Protein AF-A0A2J8X2L9-F1 (afdb_monomer_lite)

Secondary structure (DSSP, 8-state):
-----------EEE---GGGTHHHHHT-HHHHHHHHHHHHHHTTTTEEEEEEEEEEGGGTTTS-HHHHHHHHHHTHHHHHHH-PPEEEEEE--

InterPro domains:
  IPR001130 3'-5' ssDNA/RNA exonuclease TatD-like [PF01026] (8-92)
  IPR032466 Metal-dependent hydrolase [SSF51556] (6-92)
  IPR050891 TatD-type Metallo-dependent Hydrolase [PTHR10060] (8-93)

Structure (mmCIF, N/CA/C/O backbone):
data_AF-A0A2J8X2L9-F1
#
_entry.id   AF-A0A2J8X2L9-F1
#
loop_
_atom_site.group_PDB
_atom_site.id
_atom_site.type_symbol
_atom_site.label_atom_id
_atom_site.label_alt_id
_atom_site.label_comp_id
_atom_site.label_asym_id
_atom_site.label_entity_id
_atom_site.label_seq_id
_atom_site.pdbx_PDB_ins_code
_atom_site.Cartn_x
_atom_site.Cartn_y
_atom_site.Cartn_z
_atom_site.occupancy
_atom_site.B_iso_or_equiv
_atom_site.auth_seq_id
_atom_site.auth_comp_id
_atom_site.auth_asym_id
_atom_site.auth_atom_id
_atom_site.pdbx_PDB_model_num
ATOM 1 N N . MET A 1 1 ? -34.183 15.801 25.878 1.00 46.41 1 MET A N 1
ATOM 2 C CA . MET A 1 1 ? -33.448 16.132 24.636 1.00 46.41 1 MET A CA 1
ATOM 3 C C . MET A 1 1 ? -32.620 14.925 24.223 1.00 46.41 1 MET A C 1
ATOM 5 O O . MET A 1 1 ? -31.578 14.677 24.817 1.00 46.41 1 MET A O 1
ATOM 9 N N . SER A 1 2 ? -33.102 14.123 23.271 1.00 52.62 2 SER A N 1
ATOM 10 C CA . SER A 1 2 ? -32.310 13.034 22.694 1.00 52.62 2 SER A CA 1
ATOM 11 C C . SER A 1 2 ? -31.220 13.646 21.815 1.00 52.62 2 SER A C 1
ATOM 13 O O . SER A 1 2 ? -31.512 14.219 20.768 1.00 52.62 2 SER A O 1
ATOM 15 N N . ARG A 1 3 ? -29.960 13.571 22.254 1.00 55.00 3 ARG A N 1
ATOM 16 C CA . ARG A 1 3 ? -28.809 13.848 21.387 1.00 55.00 3 ARG A CA 1
ATOM 17 C C . ARG A 1 3 ? -28.902 12.897 20.195 1.00 55.00 3 ARG A C 1
ATOM 19 O O . ARG A 1 3 ? -28.817 11.686 20.386 1.00 55.00 3 ARG A O 1
ATOM 26 N N . PHE A 1 4 ? -29.079 13.432 18.990 1.00 60.25 4 PHE A N 1
ATOM 27 C CA . PHE A 1 4 ? -28.823 12.680 17.767 1.00 60.25 4 PHE A CA 1
ATOM 28 C C . PHE A 1 4 ? -27.371 12.190 17.838 1.00 60.25 4 PHE A C 1
ATOM 30 O O . PHE A 1 4 ? -26.434 12.985 17.777 1.00 60.25 4 PHE A O 1
ATOM 37 N N . LYS A 1 5 ? -27.179 10.887 18.060 1.00 59.47 5 LYS A N 1
ATOM 38 C CA . LYS A 1 5 ? -25.885 10.235 17.864 1.00 59.47 5 LYS A CA 1
ATOM 39 C C . LYS A 1 5 ? -25.666 10.244 16.356 1.00 59.47 5 LYS A C 1
ATOM 41 O O . LYS A 1 5 ? -26.351 9.514 15.646 1.00 59.47 5 LYS A O 1
ATOM 46 N N . PHE A 1 6 ? -24.770 11.096 15.866 1.00 64.25 6 PHE A N 1
ATOM 47 C CA . PHE A 1 6 ? -24.250 10.927 14.514 1.00 64.25 6 PHE A CA 1
ATOM 48 C C . PHE A 1 6 ? -23.613 9.536 14.463 1.00 64.25 6 PHE A C 1
ATOM 50 O O . PHE A 1 6 ? -22.661 9.262 15.194 1.00 64.25 6 PHE A O 1
ATOM 57 N N . ILE A 1 7 ? -24.203 8.635 13.679 1.00 74.62 7 ILE A N 1
ATOM 58 C CA . ILE A 1 7 ? -23.574 7.358 13.363 1.00 74.62 7 ILE A CA 1
ATOM 59 C C . ILE A 1 7 ? -22.445 7.699 12.407 1.00 74.62 7 ILE A C 1
ATOM 61 O O . ILE A 1 7 ? -22.670 8.234 11.323 1.00 74.62 7 ILE A O 1
ATOM 65 N N . ASP A 1 8 ? -21.227 7.447 12.853 1.00 79.75 8 ASP A N 1
ATOM 66 C CA . ASP A 1 8 ? -20.040 7.700 12.065 1.00 79.75 8 ASP A CA 1
ATOM 67 C C . ASP A 1 8 ? -19.885 6.559 11.045 1.00 79.75 8 ASP A C 1
ATOM 69 O O . ASP A 1 8 ? -19.481 5.453 11.393 1.00 79.75 8 ASP A O 1
ATOM 73 N N . MET A 1 9 ? -20.333 6.800 9.808 1.00 92.00 9 MET A N 1
ATOM 74 C CA . MET A 1 9 ? -20.485 5.768 8.765 1.00 92.00 9 MET A CA 1
ATOM 75 C C . MET A 1 9 ? -19.277 5.650 7.829 1.00 92.00 9 MET A C 1
ATOM 77 O O . MET A 1 9 ? -19.270 4.787 6.953 1.00 92.00 9 MET A O 1
ATOM 81 N N . PHE A 1 10 ? -18.281 6.528 7.964 1.00 95.50 10 PHE A N 1
ATOM 82 C CA . PHE A 1 10 ? -17.138 6.564 7.055 1.00 95.50 10 PHE A CA 1
ATOM 83 C C . PHE A 1 10 ? -15.892 5.965 7.688 1.00 95.50 10 PHE A C 1
ATOM 85 O O . PHE A 1 10 ? -15.468 6.368 8.776 1.00 95.50 10 PHE A O 1
ATOM 92 N N . PHE A 1 11 ? -15.287 5.054 6.937 1.00 97.56 11 PHE A N 1
ATOM 93 C CA . PHE A 1 11 ? -14.041 4.372 7.248 1.00 97.56 11 PHE A CA 1
ATOM 94 C C . PHE A 1 11 ? -13.067 4.551 6.085 1.00 97.56 11 PHE A C 1
ATOM 96 O O . PHE A 1 11 ? -13.458 4.959 4.990 1.00 97.56 11 PHE A O 1
ATOM 103 N N . SER A 1 12 ? -11.800 4.253 6.328 1.00 98.38 12 SER A N 1
ATOM 104 C CA . SER A 1 12 ? -10.732 4.363 5.344 1.00 98.38 12 SER A CA 1
ATOM 105 C C . SER A 1 12 ? -9.836 3.129 5.351 1.00 98.38 12 SER A C 1
ATOM 107 O O . SER A 1 12 ? -9.902 2.269 6.235 1.00 98.38 12 SER A O 1
ATOM 109 N N . THR A 1 13 ? -8.981 3.056 4.340 1.00 98.75 13 THR A N 1
ATOM 110 C CA . THR A 1 13 ? -7.898 2.084 4.235 1.00 98.75 13 THR A CA 1
ATOM 111 C C . THR A 1 13 ? -6.559 2.816 4.272 1.00 98.75 13 THR A C 1
ATOM 113 O O . THR A 1 13 ? -6.499 4.024 4.026 1.00 98.75 13 THR A O 1
ATOM 116 N N . VAL A 1 14 ? -5.486 2.102 4.602 1.00 98.88 14 VAL A N 1
ATOM 117 C CA . VAL A 1 14 ? -4.115 2.627 4.526 1.00 98.88 14 VAL A CA 1
ATOM 118 C C . VAL A 1 14 ? -3.255 1.658 3.730 1.00 98.88 14 VAL A C 1
ATOM 120 O O . VAL A 1 14 ? -3.159 0.486 4.075 1.00 98.88 14 VAL A O 1
ATOM 123 N N . GLY A 1 15 ? -2.627 2.142 2.667 1.00 98.62 15 GLY A N 1
ATOM 124 C CA . GLY A 1 15 ? -1.804 1.346 1.766 1.00 98.62 15 GLY A CA 1
ATOM 125 C C . GLY A 1 15 ? -1.307 2.186 0.595 1.00 98.62 15 GLY A C 1
ATOM 126 O O . GLY A 1 15 ? -1.590 3.381 0.502 1.00 98.62 15 GLY A O 1
ATOM 127 N N . CYS A 1 16 ? -0.556 1.553 -0.295 1.00 98.81 16 CYS A N 1
ATOM 128 C CA . CYS A 1 16 ? 0.031 2.148 -1.481 1.00 98.81 16 CYS A CA 1
ATOM 129 C C . CYS A 1 16 ? -0.375 1.332 -2.716 1.00 98.81 16 CYS A C 1
ATOM 131 O O . CYS A 1 16 ? 0.016 0.169 -2.877 1.00 98.81 16 CYS A O 1
ATOM 133 N N . HIS A 1 17 ? -1.163 1.967 -3.584 1.00 98.81 17 HIS A N 1
ATOM 134 C CA . HIS A 1 17 ? -1.693 1.378 -4.813 1.00 98.81 17 HIS A CA 1
ATOM 135 C C . HIS A 1 17 ? -0.554 1.016 -5.789 1.00 98.81 17 HIS A C 1
ATOM 137 O O . HIS A 1 17 ? 0.427 1.764 -5.839 1.00 98.81 17 HIS A O 1
ATOM 143 N N . PRO A 1 18 ? -0.670 -0.042 -6.626 1.00 98.69 18 PRO A N 1
ATOM 144 C CA . PRO A 1 18 ? 0.381 -0.456 -7.568 1.00 98.69 18 PRO A CA 1
ATOM 145 C C . PRO A 1 18 ? 0.973 0.695 -8.387 1.00 98.69 18 PRO A C 1
ATOM 147 O O . PRO A 1 18 ? 2.184 0.835 -8.512 1.00 98.69 18 PRO A O 1
ATOM 150 N N . THR A 1 19 ? 0.132 1.598 -8.888 1.00 98.56 19 THR A N 1
ATOM 151 C CA . THR A 1 19 ? 0.564 2.761 -9.691 1.00 98.56 19 THR A CA 1
ATOM 152 C C . THR A 1 19 ? 1.326 3.839 -8.911 1.00 98.56 19 THR A C 1
ATOM 154 O O . THR A 1 19 ? 1.812 4.794 -9.513 1.00 98.56 19 THR A O 1
ATOM 157 N N . ARG A 1 20 ? 1.423 3.717 -7.584 1.00 98.69 20 ARG A N 1
ATOM 158 C CA . ARG A 1 20 ? 2.079 4.663 -6.670 1.00 98.69 20 ARG A CA 1
ATOM 159 C C . ARG A 1 20 ? 3.267 4.059 -5.930 1.00 98.69 20 ARG A C 1
ATOM 161 O O . ARG A 1 20 ? 3.942 4.782 -5.207 1.00 98.69 20 ARG A O 1
ATOM 168 N N . CYS A 1 21 ? 3.599 2.788 -6.158 1.00 98.31 21 CYS A N 1
ATOM 169 C CA . CYS A 1 21 ? 4.691 2.114 -5.452 1.00 98.31 21 CYS A CA 1
ATOM 170 C C . CYS A 1 21 ? 6.077 2.764 -5.650 1.00 98.31 21 CYS A C 1
ATOM 172 O O . CYS A 1 21 ? 6.961 2.566 -4.821 1.00 98.31 21 CYS A O 1
ATOM 174 N N . GLY A 1 22 ? 6.266 3.612 -6.669 1.00 98.00 22 GLY A N 1
ATOM 175 C CA . GLY A 1 22 ? 7.471 4.446 -6.799 1.00 98.00 22 GLY A CA 1
ATOM 176 C C . GLY A 1 22 ? 7.693 5.427 -5.632 1.00 98.00 22 GLY A C 1
ATOM 177 O O . GLY A 1 22 ? 8.813 5.889 -5.417 1.00 98.00 22 GLY A O 1
ATOM 178 N N . GLU A 1 23 ? 6.662 5.724 -4.833 1.00 98.44 23 GLU A N 1
ATOM 179 C CA . GLU A 1 23 ? 6.793 6.564 -3.637 1.00 98.44 23 GLU A CA 1
ATOM 180 C C . GLU A 1 23 ? 7.661 5.929 -2.543 1.00 98.44 23 GLU A C 1
ATOM 182 O O . GLU A 1 23 ? 8.320 6.663 -1.807 1.00 98.44 23 GLU A O 1
ATOM 187 N N . PHE A 1 24 ? 7.752 4.596 -2.480 1.00 98.44 24 PHE A N 1
ATOM 188 C CA . PHE A 1 24 ? 8.676 3.923 -1.562 1.00 98.44 24 PHE A CA 1
ATOM 189 C C . PHE A 1 24 ? 10.129 4.306 -1.856 1.00 98.44 24 PHE A C 1
ATOM 191 O O . PHE A 1 24 ? 10.881 4.639 -0.946 1.00 98.44 24 PHE A O 1
ATOM 198 N N . GLU A 1 25 ? 10.536 4.292 -3.124 1.00 96.19 25 GLU A N 1
ATOM 199 C CA . GLU A 1 25 ? 11.916 4.616 -3.509 1.00 96.19 25 GLU A CA 1
ATOM 200 C C . GLU A 1 25 ? 12.219 6.097 -3.309 1.00 96.19 25 GLU A C 1
ATOM 202 O O . GLU A 1 25 ? 13.292 6.452 -2.824 1.00 96.19 25 GLU A O 1
ATOM 207 N N . LYS A 1 26 ? 11.241 6.958 -3.607 1.00 97.44 26 LYS A N 1
ATOM 208 C CA . LYS A 1 26 ? 11.361 8.405 -3.426 1.00 97.44 26 LYS A CA 1
ATOM 209 C C . LYS A 1 26 ? 11.542 8.811 -1.959 1.00 97.44 26 LYS A C 1
ATOM 211 O O . LYS A 1 26 ? 12.288 9.748 -1.688 1.00 97.44 26 LYS A O 1
ATOM 216 N N . ASN A 1 27 ? 10.865 8.133 -1.032 1.00 93.94 27 ASN A N 1
ATOM 217 C CA . ASN A 1 27 ? 10.772 8.542 0.374 1.00 93.94 27 ASN A CA 1
ATOM 218 C C . ASN A 1 27 ? 11.571 7.650 1.340 1.00 93.94 27 ASN A C 1
ATOM 220 O O . ASN A 1 27 ? 11.346 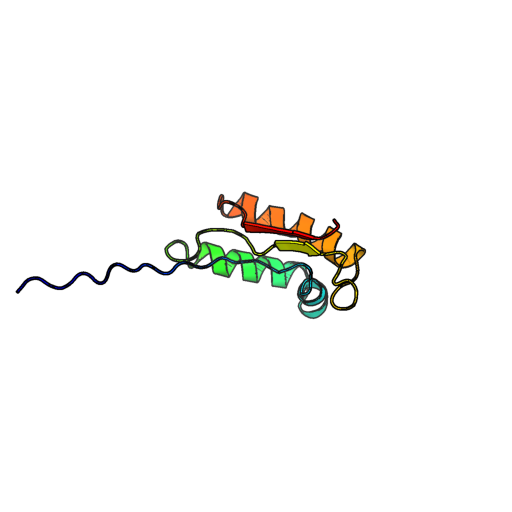7.725 2.543 1.00 93.94 27 ASN A O 1
ATOM 224 N N . ASN A 1 28 ? 12.505 6.836 0.832 1.00 97.94 28 ASN A N 1
ATOM 225 C CA . ASN A 1 28 ? 13.118 5.704 1.539 1.00 97.94 28 ASN A CA 1
ATOM 226 C C . ASN A 1 28 ? 12.089 4.587 1.856 1.00 97.94 28 ASN A C 1
ATOM 228 O O . ASN A 1 28 ? 11.139 4.813 2.609 1.00 97.94 28 ASN A O 1
ATOM 232 N N . PRO A 1 29 ? 12.287 3.353 1.348 1.00 98.06 29 PRO A N 1
ATOM 233 C CA . PRO A 1 29 ? 11.266 2.314 1.457 1.00 98.06 29 PRO A CA 1
ATOM 234 C C . PRO A 1 29 ? 10.880 1.905 2.880 1.00 98.06 29 PRO A C 1
ATOM 236 O O . PRO A 1 29 ? 9.735 1.522 3.107 1.00 98.06 29 PRO A O 1
ATOM 239 N N . ASP A 1 30 ? 11.821 1.924 3.821 1.00 98.00 30 ASP A N 1
ATOM 240 C CA . ASP A 1 30 ? 11.561 1.510 5.204 1.00 98.00 30 ASP A CA 1
ATOM 241 C C . ASP A 1 30 ? 10.867 2.624 5.984 1.00 98.00 30 ASP A C 1
ATOM 243 O O . ASP A 1 30 ? 9.967 2.365 6.784 1.00 98.00 30 ASP A O 1
ATOM 247 N N . LEU A 1 31 ? 11.244 3.876 5.709 1.00 98.38 31 LEU A N 1
ATOM 248 C CA . LEU A 1 31 ? 10.589 5.039 6.295 1.00 98.38 31 LEU A CA 1
ATOM 249 C C . LEU A 1 31 ? 9.133 5.136 5.829 1.00 98.38 31 LEU A C 1
ATOM 251 O O . LEU A 1 31 ? 8.240 5.226 6.667 1.00 98.38 31 LEU A O 1
ATOM 255 N N . TYR A 1 32 ? 8.889 5.031 4.521 1.00 98.69 32 TYR A N 1
ATOM 256 C CA . TYR A 1 32 ? 7.540 5.102 3.960 1.00 98.69 32 TYR A CA 1
ATOM 257 C C . TYR A 1 32 ? 6.635 3.979 4.492 1.00 98.69 32 TYR A C 1
ATOM 259 O O . TYR A 1 32 ? 5.495 4.225 4.886 1.00 98.69 32 TYR A O 1
ATOM 267 N N . LEU A 1 33 ? 7.154 2.746 4.597 1.00 98.62 33 LEU A N 1
ATOM 268 C CA . LEU A 1 33 ? 6.412 1.638 5.207 1.00 98.62 33 LEU A CA 1
ATOM 269 C C . LEU A 1 33 ? 6.066 1.931 6.676 1.00 98.62 33 LEU A C 1
ATOM 271 O O . LEU A 1 33 ? 4.931 1.720 7.104 1.00 98.62 33 LEU A O 1
ATOM 275 N N . LYS A 1 34 ? 7.029 2.448 7.448 1.00 98.69 34 LYS A N 1
ATOM 276 C CA . LYS A 1 34 ? 6.827 2.805 8.856 1.00 98.69 34 LYS A CA 1
ATOM 277 C C . LYS A 1 34 ? 5.780 3.908 9.025 1.00 98.69 34 LYS A C 1
ATOM 279 O O . LYS A 1 34 ? 5.000 3.865 9.973 1.00 98.69 34 LYS A O 1
ATOM 284 N N . GLU A 1 35 ? 5.738 4.885 8.125 1.00 98.75 35 GLU A N 1
ATOM 285 C CA . GLU A 1 35 ?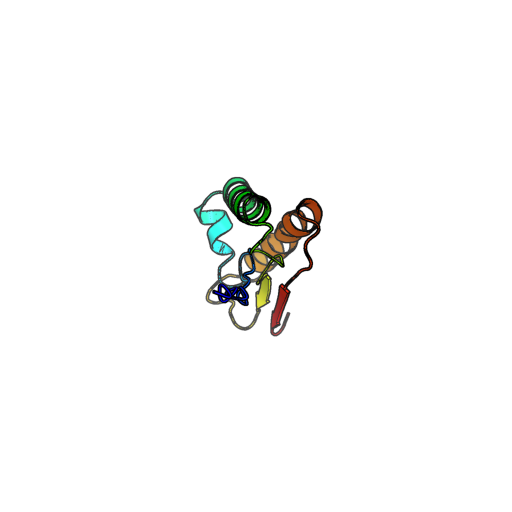 4.724 5.944 8.131 1.00 98.75 35 GLU A CA 1
ATOM 286 C C . GLU A 1 35 ? 3.317 5.394 7.866 1.00 98.75 35 GLU A C 1
ATOM 288 O O . GLU A 1 35 ? 2.389 5.739 8.602 1.00 98.75 35 GLU A O 1
ATOM 293 N N . LEU A 1 36 ? 3.165 4.481 6.899 1.00 98.75 36 LEU A N 1
ATOM 294 C CA . LEU A 1 36 ? 1.899 3.778 6.651 1.00 98.75 36 LEU A CA 1
ATOM 295 C C . LEU A 1 36 ? 1.454 2.969 7.877 1.00 98.75 36 LEU A C 1
ATOM 297 O O . LEU A 1 36 ? 0.297 3.060 8.292 1.00 98.75 36 LEU A O 1
ATOM 301 N N . LEU A 1 37 ? 2.374 2.225 8.496 1.00 98.75 37 LEU A N 1
ATOM 302 C CA . LEU A 1 37 ? 2.092 1.457 9.709 1.00 98.75 37 LEU A CA 1
ATOM 303 C C . LEU A 1 37 ? 1.615 2.363 10.848 1.00 98.75 37 LEU A C 1
ATOM 305 O O . LEU A 1 37 ? 0.571 2.109 11.447 1.00 98.75 37 LEU A O 1
ATOM 309 N N . ASN A 1 38 ? 2.350 3.443 11.120 1.00 98.69 38 ASN A N 1
ATOM 310 C CA . ASN A 1 38 ? 1.992 4.404 12.159 1.00 98.69 38 ASN A CA 1
ATOM 311 C C . ASN A 1 38 ? 0.617 5.027 11.891 1.00 98.69 38 ASN A C 1
ATOM 313 O O . ASN A 1 38 ? -0.169 5.207 12.819 1.00 98.69 38 ASN A O 1
ATOM 317 N N . LEU A 1 39 ? 0.307 5.353 10.632 1.00 98.75 39 LEU A N 1
ATOM 318 C CA . LEU A 1 39 ? -0.987 5.917 10.264 1.00 98.75 39 LEU A CA 1
ATOM 319 C C . LEU A 1 39 ? -2.129 4.930 10.541 1.00 98.75 39 LEU A C 1
ATOM 321 O O . LEU A 1 39 ? -3.141 5.336 11.111 1.00 98.75 39 LEU A O 1
ATOM 325 N N . ALA A 1 40 ? -1.966 3.652 10.198 1.00 98.56 40 ALA A N 1
ATOM 326 C CA . ALA A 1 40 ? -2.959 2.621 10.492 1.00 98.56 40 ALA A CA 1
ATOM 327 C C . ALA A 1 40 ? -3.131 2.408 12.010 1.00 98.56 40 ALA A C 1
ATOM 329 O O . ALA A 1 40 ? -4.245 2.490 12.534 1.00 98.56 40 ALA A O 1
ATOM 330 N N . GLU A 1 41 ? -2.026 2.225 12.737 1.00 98.12 41 GLU A N 1
ATOM 331 C CA . GLU A 1 41 ? -2.020 1.917 14.172 1.00 98.12 41 GLU A CA 1
ATOM 332 C C . GLU A 1 41 ? -2.559 3.053 15.050 1.00 98.12 41 GLU A C 1
ATOM 334 O O . GLU A 1 41 ? -3.188 2.787 16.081 1.00 98.12 41 GLU A O 1
ATOM 339 N N . ASN A 1 42 ? -2.348 4.306 14.640 1.00 98.44 42 ASN A N 1
ATOM 340 C CA . ASN A 1 42 ? -2.826 5.486 15.362 1.00 98.44 42 ASN A CA 1
ATOM 341 C C . ASN A 1 42 ? -4.296 5.823 15.063 1.00 98.44 42 ASN A C 1
ATOM 343 O O . ASN A 1 42 ? -4.876 6.663 15.747 1.00 98.44 42 ASN A O 1
ATOM 347 N N . ASN A 1 43 ? -4.920 5.171 14.074 1.00 97.88 43 ASN A N 1
ATOM 348 C CA . ASN A 1 43 ? -6.283 5.472 13.624 1.00 97.88 43 ASN A CA 1
ATOM 349 C C . ASN A 1 43 ? -7.202 4.235 13.612 1.00 97.88 43 ASN A C 1
ATOM 351 O O . ASN A 1 43 ? -8.097 4.146 12.772 1.00 97.88 43 ASN A O 1
ATOM 355 N N . LYS A 1 44 ? -7.049 3.306 14.571 1.00 93.50 44 LYS A N 1
ATOM 356 C CA . LYS A 1 44 ? -7.813 2.035 14.653 1.00 93.50 44 LYS A CA 1
ATOM 357 C C . LYS A 1 44 ? -9.347 2.165 14.627 1.00 93.50 44 LYS A C 1
ATOM 359 O O . LYS A 1 44 ? -10.034 1.200 14.327 1.00 93.50 44 LYS A O 1
ATOM 364 N N . GLY A 1 45 ? -9.903 3.336 14.954 1.00 93.88 45 GLY A N 1
ATOM 365 C CA . GLY A 1 45 ? -11.349 3.593 14.859 1.00 93.88 45 GLY A CA 1
ATOM 366 C C . GLY A 1 45 ? -11.845 3.949 13.450 1.00 93.88 45 GLY A C 1
ATOM 367 O O . GLY A 1 45 ? -13.050 3.942 13.209 1.00 93.88 45 GLY A O 1
ATOM 368 N N . LYS A 1 46 ? -10.933 4.289 12.532 1.00 97.12 46 LYS A N 1
ATOM 369 C CA . LYS A 1 46 ? -11.232 4.748 11.167 1.00 97.12 46 LYS A CA 1
ATOM 370 C C . LYS A 1 46 ? -10.618 3.872 10.089 1.00 97.12 46 LYS A C 1
ATOM 372 O O . LYS A 1 46 ? -11.262 3.656 9.067 1.00 97.12 46 LYS A O 1
ATOM 377 N N . VAL A 1 47 ? -9.411 3.369 10.321 1.00 98.44 47 VAL A N 1
ATOM 378 C CA . VAL A 1 47 ? -8.703 2.499 9.386 1.00 98.44 47 VAL A CA 1
ATOM 379 C C . VAL A 1 47 ? -9.135 1.062 9.632 1.00 98.44 47 VAL A C 1
ATOM 381 O O . VAL A 1 47 ? -8.861 0.506 10.692 1.00 98.44 47 VAL A O 1
ATOM 384 N N . VAL A 1 48 ? -9.825 0.473 8.657 1.00 98.31 48 VAL A N 1
ATOM 385 C CA . VAL A 1 48 ? -10.434 -0.865 8.792 1.00 98.31 48 VAL A CA 1
ATOM 386 C C . VAL A 1 48 ? -9.788 -1.924 7.903 1.00 98.31 48 VAL A C 1
ATOM 388 O O . VAL A 1 48 ? -10.114 -3.100 8.034 1.00 98.31 48 VAL A O 1
ATOM 391 N N . ALA A 1 49 ? -8.881 -1.528 7.007 1.00 98.75 49 ALA A N 1
ATOM 392 C CA . ALA A 1 49 ? -8.151 -2.440 6.132 1.00 98.75 49 ALA A CA 1
ATOM 393 C C . ALA A 1 49 ? -6.809 -1.849 5.671 1.00 98.75 49 ALA A C 1
ATOM 395 O O . ALA A 1 49 ? -6.650 -0.626 5.580 1.00 98.75 49 ALA A O 1
ATOM 396 N N . ILE A 1 50 ? -5.870 -2.732 5.324 1.00 98.88 50 ILE A N 1
ATOM 397 C CA . ILE A 1 50 ? -4.638 -2.375 4.614 1.00 98.88 50 ILE A CA 1
ATOM 398 C C . ILE A 1 50 ? -4.900 -2.397 3.110 1.00 98.88 50 ILE A C 1
ATOM 400 O O . ILE A 1 50 ? -5.330 -3.409 2.564 1.00 98.88 50 ILE A O 1
ATOM 404 N N . GLY A 1 51 ? -4.652 -1.279 2.440 1.00 98.38 51 GLY A N 1
ATOM 405 C CA . GLY A 1 51 ? -4.879 -1.103 1.012 1.00 98.38 51 GLY A CA 1
ATOM 406 C C . GLY A 1 51 ? -5.277 0.334 0.645 1.00 98.38 51 GLY A C 1
ATOM 407 O O . GLY A 1 51 ? -5.320 1.223 1.489 1.00 98.38 51 GLY A O 1
ATOM 408 N N . GLU A 1 52 ? -5.601 0.621 -0.606 1.00 98.56 52 GLU A N 1
ATOM 409 C CA . GLU A 1 52 ? -5.557 -0.320 -1.723 1.00 98.56 52 GLU A CA 1
ATOM 410 C C . GLU A 1 52 ? -4.112 -0.665 -2.107 1.00 98.56 52 GLU A C 1
ATOM 412 O O . GLU A 1 52 ? -3.272 0.222 -2.239 1.00 98.56 52 GLU A O 1
ATOM 417 N N . CYS A 1 53 ? -3.816 -1.957 -2.250 1.00 98.62 53 CYS A N 1
ATOM 418 C CA . CYS A 1 53 ? -2.511 -2.470 -2.674 1.00 98.62 53 CYS A CA 1
ATOM 419 C C . CYS A 1 53 ? -2.700 -3.718 -3.542 1.00 98.62 53 CYS A C 1
ATOM 421 O O . CYS A 1 53 ? -3.743 -4.365 -3.476 1.00 98.62 53 CYS A O 1
ATOM 423 N N . GLY A 1 54 ? -1.725 -4.049 -4.384 1.00 98.62 54 GLY A N 1
ATOM 424 C CA . GLY A 1 54 ? -1.866 -5.141 -5.341 1.00 98.62 54 GLY A CA 1
ATOM 425 C C . GLY A 1 54 ? -1.066 -4.902 -6.607 1.00 98.62 54 GLY A C 1
ATOM 426 O O . GLY A 1 54 ? -0.033 -4.236 -6.563 1.00 98.62 54 GLY A O 1
ATOM 427 N N . LEU A 1 55 ? -1.558 -5.423 -7.730 1.00 98.75 55 LEU A N 1
ATOM 428 C CA . LEU A 1 55 ? -0.870 -5.392 -9.021 1.00 98.75 55 LEU A CA 1
ATOM 429 C C . LEU A 1 55 ? -1.787 -4.852 -10.124 1.00 98.75 55 LEU A C 1
ATOM 431 O O . LEU A 1 55 ? -2.978 -5.158 -10.176 1.00 98.75 55 LEU A O 1
ATOM 435 N N . ASP A 1 56 ? -1.216 -4.038 -11.007 1.00 98.56 56 ASP A N 1
ATOM 436 C CA . ASP A 1 56 ? -1.886 -3.468 -12.171 1.00 98.56 56 ASP A CA 1
ATOM 437 C C . ASP A 1 56 ? -0.918 -3.404 -13.361 1.00 98.56 56 ASP A C 1
ATOM 439 O O . ASP A 1 56 ? -0.207 -2.411 -13.574 1.00 98.56 56 ASP A O 1
ATOM 443 N N . PHE A 1 57 ? -0.863 -4.487 -14.143 1.00 98.31 57 PHE A N 1
ATOM 444 C CA . PHE A 1 57 ? 0.019 -4.549 -15.314 1.00 98.31 57 PHE A CA 1
ATOM 445 C C . PHE A 1 57 ? -0.581 -3.856 -16.546 1.00 98.31 57 PHE A C 1
ATOM 447 O O . PHE A 1 57 ? 0.107 -3.711 -17.554 1.00 98.31 57 PHE A O 1
ATOM 454 N N . ASP A 1 58 ? -1.803 -3.322 -16.453 1.00 97.94 58 ASP A N 1
ATOM 455 C CA . ASP A 1 58 ? -2.368 -2.417 -17.463 1.00 97.94 58 ASP A CA 1
ATOM 456 C C . ASP A 1 58 ? -1.928 -0.957 -17.236 1.00 97.94 58 ASP A C 1
ATOM 458 O O . ASP A 1 58 ? -2.356 -0.038 -17.948 1.00 97.94 58 ASP A O 1
ATOM 462 N N . ARG A 1 59 ? -1.126 -0.704 -16.194 1.00 97.75 59 ARG A N 1
ATOM 463 C CA . ARG A 1 59 ? -0.715 0.632 -15.742 1.00 97.75 59 ARG A CA 1
ATOM 464 C C . ARG A 1 59 ? 0.796 0.765 -15.532 1.00 97.75 59 ARG A C 1
ATOM 466 O O . ARG A 1 59 ? 1.245 1.612 -14.756 1.00 97.75 59 ARG A O 1
ATOM 473 N N . LEU A 1 60 ? 1.591 -0.022 -16.259 1.00 97.94 60 LEU A N 1
ATOM 474 C CA . LEU A 1 60 ? 3.059 -0.035 -16.150 1.00 97.94 60 LEU A CA 1
ATOM 475 C C . LEU A 1 60 ? 3.724 1.317 -16.450 1.00 97.94 60 LEU A C 1
ATOM 477 O O . LEU A 1 60 ? 4.821 1.575 -15.966 1.00 97.94 60 LEU A O 1
ATOM 481 N N . GLN A 1 6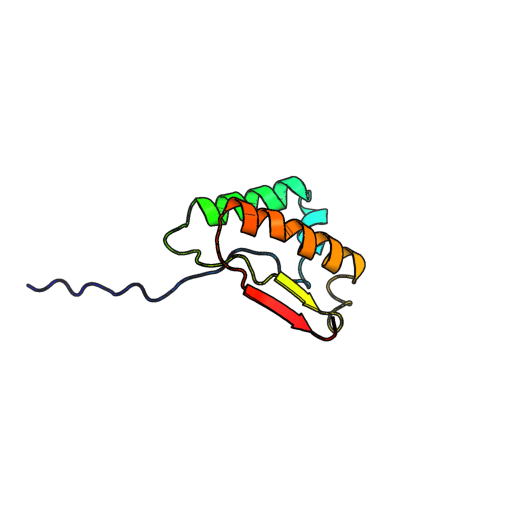1 ? 3.054 2.208 -17.187 1.00 98.12 61 GLN A N 1
ATOM 482 C CA . GLN A 1 61 ? 3.519 3.576 -17.429 1.00 98.12 61 GLN A CA 1
ATOM 483 C C . GLN A 1 61 ? 3.582 4.447 -16.162 1.00 98.12 61 GLN A C 1
ATOM 485 O O . GLN A 1 61 ? 4.235 5.486 -16.180 1.00 98.12 61 GLN A O 1
ATOM 490 N N . PHE A 1 62 ? 2.898 4.058 -15.079 1.00 98.44 62 PHE A N 1
ATOM 491 C CA . PHE A 1 62 ? 2.933 4.771 -13.797 1.00 98.44 62 PHE A CA 1
ATOM 492 C C . PHE A 1 62 ? 3.923 4.155 -12.809 1.00 98.44 62 PHE A C 1
ATOM 494 O O . PHE A 1 62 ? 4.552 4.873 -12.035 1.00 98.44 62 PHE A O 1
ATOM 501 N N . CYS A 1 63 ? 4.047 2.829 -12.820 1.00 98.25 63 CYS A N 1
ATOM 502 C CA . CYS A 1 63 ? 4.965 2.101 -11.959 1.00 98.25 63 CYS A CA 1
ATOM 503 C C . CYS A 1 63 ? 5.325 0.764 -12.624 1.00 98.25 63 CYS A C 1
ATOM 505 O O . CYS A 1 63 ? 4.404 0.010 -12.962 1.00 98.25 63 CYS A O 1
ATOM 507 N N . PRO A 1 64 ? 6.619 0.463 -12.842 1.00 98.31 64 PRO A N 1
ATOM 508 C CA . PRO A 1 64 ? 7.030 -0.742 -13.547 1.00 98.31 64 PRO A CA 1
ATOM 509 C C . PRO A 1 64 ? 6.755 -2.003 -12.713 1.00 98.31 64 PRO A C 1
ATOM 511 O O . PRO A 1 64 ? 6.575 -1.958 -11.494 1.00 98.31 64 PRO A O 1
ATOM 514 N N . LYS A 1 65 ? 6.657 -3.145 -13.399 1.00 98.31 65 LYS A N 1
ATOM 515 C CA . LYS A 1 65 ? 6.148 -4.411 -12.843 1.00 98.31 65 LYS A CA 1
ATOM 516 C C . LYS A 1 65 ? 6.963 -4.915 -11.648 1.00 98.31 65 LYS A C 1
ATOM 518 O O . LYS A 1 65 ? 6.394 -5.417 -10.685 1.00 98.31 65 LYS A O 1
ATOM 523 N N . ASP A 1 66 ? 8.277 -4.785 -11.719 1.00 98.56 66 ASP A N 1
ATOM 524 C CA . ASP A 1 66 ? 9.227 -5.122 -10.659 1.00 98.56 66 ASP A CA 1
ATOM 525 C C . ASP A 1 66 ? 9.005 -4.289 -9.389 1.00 98.56 66 ASP A C 1
ATOM 527 O O . ASP A 1 66 ? 8.911 -4.850 -8.296 1.00 98.56 66 ASP A O 1
ATOM 531 N N . THR A 1 67 ? 8.834 -2.972 -9.527 1.00 98.50 67 THR A N 1
ATOM 532 C CA . THR A 1 67 ? 8.497 -2.077 -8.412 1.00 98.50 67 THR A CA 1
ATOM 533 C C . THR A 1 67 ? 7.134 -2.425 -7.805 1.00 98.50 67 THR A C 1
ATOM 535 O O . THR A 1 67 ? 7.010 -2.467 -6.579 1.00 98.50 67 THR A O 1
ATOM 538 N N . GLN A 1 68 ? 6.124 -2.728 -8.631 1.00 98.75 68 GLN A N 1
ATOM 539 C CA . GLN A 1 68 ? 4.805 -3.152 -8.145 1.00 98.75 68 GLN A CA 1
ATOM 540 C C . GLN A 1 68 ? 4.882 -4.454 -7.337 1.00 98.75 68 GLN A C 1
ATOM 542 O O . GLN A 1 68 ? 4.385 -4.499 -6.217 1.00 98.75 68 GLN A O 1
ATOM 547 N N . LEU A 1 69 ? 5.534 -5.494 -7.872 1.00 98.75 69 LEU A N 1
ATOM 548 C CA . LEU A 1 69 ? 5.684 -6.790 -7.198 1.00 98.75 69 LEU A CA 1
ATOM 549 C C . LEU A 1 69 ? 6.379 -6.642 -5.843 1.00 98.75 69 LEU A C 1
ATOM 551 O O . LEU A 1 69 ? 5.849 -7.078 -4.822 1.00 98.75 69 LEU A O 1
ATOM 555 N N . LYS A 1 70 ? 7.526 -5.955 -5.830 1.00 98.75 70 LYS A N 1
ATOM 556 C CA . LYS A 1 70 ? 8.336 -5.741 -4.629 1.00 98.75 70 LYS A CA 1
ATOM 557 C C . LYS A 1 70 ? 7.553 -5.049 -3.513 1.00 98.75 70 LYS A C 1
ATOM 559 O O . LYS A 1 70 ? 7.608 -5.473 -2.361 1.00 98.75 70 LYS A O 1
ATOM 564 N N . TYR A 1 71 ? 6.846 -3.965 -3.832 1.00 98.81 71 TYR A N 1
ATOM 565 C CA . TYR A 1 71 ? 6.151 -3.174 -2.814 1.00 98.81 71 TYR A CA 1
ATOM 566 C C . TYR A 1 71 ? 4.724 -3.640 -2.538 1.00 98.81 71 TYR A C 1
ATOM 568 O O . TYR A 1 71 ? 4.168 -3.270 -1.507 1.00 98.81 71 TYR A O 1
ATOM 576 N N . PHE A 1 72 ? 4.140 -4.485 -3.386 1.00 98.75 72 PHE A N 1
ATOM 577 C CA . PHE A 1 72 ? 2.959 -5.249 -3.004 1.00 98.75 72 PHE A CA 1
ATOM 578 C C . PHE A 1 72 ? 3.311 -6.269 -1.914 1.00 98.75 72 PHE A C 1
ATOM 580 O O . PHE A 1 72 ? 2.687 -6.247 -0.857 1.00 98.75 72 PHE A O 1
ATOM 587 N N . GLU A 1 73 ? 4.356 -7.080 -2.116 1.00 98.75 73 GLU A N 1
ATOM 588 C CA . GLU A 1 73 ? 4.826 -8.058 -1.121 1.00 98.75 73 GLU A CA 1
ATOM 589 C C . GLU A 1 73 ? 5.215 -7.382 0.201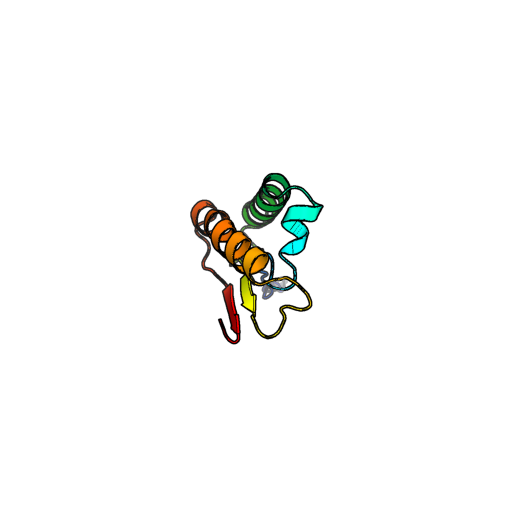 1.00 98.75 73 GLU A C 1
ATOM 591 O O . GLU A 1 73 ? 4.755 -7.786 1.267 1.00 98.75 73 GLU A O 1
ATOM 596 N N . LYS A 1 74 ? 5.963 -6.274 0.143 1.00 98.62 74 LYS A N 1
ATOM 597 C CA . LYS A 1 74 ? 6.367 -5.524 1.344 1.00 98.62 74 LYS A CA 1
ATOM 598 C C . LYS A 1 74 ? 5.183 -5.032 2.191 1.00 98.62 74 LYS A C 1
ATOM 600 O O . LYS A 1 74 ? 5.290 -4.925 3.408 1.00 98.62 74 LYS A O 1
ATOM 605 N N . GLN A 1 75 ? 4.032 -4.743 1.581 1.00 98.75 75 GLN A N 1
ATOM 606 C CA . GLN A 1 75 ? 2.845 -4.288 2.315 1.00 98.75 75 GLN A CA 1
ATOM 607 C C . GLN A 1 75 ? 2.154 -5.400 3.119 1.00 98.75 75 GLN A C 1
ATOM 609 O O . GLN A 1 75 ? 1.360 -5.086 4.008 1.00 98.75 75 GLN A O 1
ATOM 614 N N . PHE A 1 76 ? 2.485 -6.679 2.898 1.00 98.62 76 PHE A N 1
ATOM 615 C CA . PHE A 1 76 ? 2.008 -7.758 3.767 1.00 98.62 76 PHE A CA 1
ATOM 616 C C . PHE A 1 76 ? 2.532 -7.605 5.200 1.00 98.62 76 PHE A C 1
ATOM 618 O O . PHE A 1 76 ? 1.799 -7.933 6.133 1.00 98.62 76 PHE A O 1
ATOM 625 N N . GLU A 1 77 ? 3.704 -6.990 5.400 1.00 98.56 77 GLU A N 1
ATOM 626 C CA . GLU A 1 77 ? 4.219 -6.641 6.731 1.00 98.56 77 GLU A CA 1
ATOM 627 C C . GLU A 1 77 ? 3.253 -5.721 7.503 1.00 98.56 77 GLU A C 1
ATOM 629 O O . GLU A 1 77 ? 3.113 -5.849 8.721 1.00 98.56 77 GLU A O 1
ATOM 634 N N . LEU A 1 78 ? 2.543 -4.814 6.812 1.00 98.44 78 LEU A N 1
ATOM 635 C CA . LEU A 1 78 ? 1.524 -3.955 7.431 1.00 98.44 78 LEU A CA 1
ATOM 636 C C . LEU A 1 78 ? 0.324 -4.785 7.890 1.00 98.44 78 LEU A C 1
ATOM 638 O O . LEU A 1 78 ? -0.170 -4.608 9.004 1.00 98.44 78 LEU A O 1
ATOM 642 N N . SER A 1 79 ? -0.149 -5.695 7.036 1.00 97.62 79 SER A N 1
ATOM 643 C CA . SER A 1 79 ? -1.290 -6.559 7.357 1.00 97.62 79 SER A CA 1
ATOM 644 C C . SER A 1 79 ? -0.968 -7.512 8.511 1.00 97.62 79 SER A C 1
ATOM 646 O O . SER A 1 79 ? -1.779 -7.693 9.421 1.00 97.62 79 SER A O 1
ATOM 648 N N . GLU A 1 80 ? 0.257 -8.040 8.547 1.00 98.44 80 GLU A N 1
ATOM 649 C CA .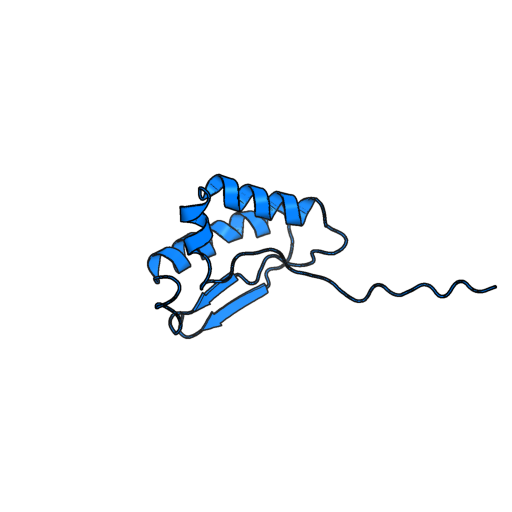 GLU A 1 80 ? 0.716 -8.907 9.620 1.00 98.44 80 GLU A CA 1
ATOM 650 C C . GLU A 1 80 ? 0.828 -8.152 10.945 1.00 98.44 80 GLU A C 1
ATOM 652 O O . GLU A 1 80 ? 0.431 -8.692 11.974 1.00 98.44 80 GLU A O 1
ATOM 657 N N . GLN A 1 81 ? 1.323 -6.915 10.956 1.00 98.25 81 GLN A N 1
ATOM 658 C CA . GLN A 1 81 ? 1.470 -6.149 12.198 1.00 98.25 81 GLN A CA 1
ATOM 659 C C . GLN A 1 81 ? 0.133 -5.620 12.728 1.00 98.25 81 GLN A C 1
ATOM 661 O O . GLN A 1 81 ? -0.166 -5.786 13.909 1.00 98.25 81 GLN A O 1
ATOM 666 N N . THR A 1 82 ? -0.693 -5.037 11.857 1.00 98.19 82 THR A N 1
ATOM 667 C CA . THR A 1 82 ? -1.978 -4.424 12.247 1.00 98.19 82 THR A CA 1
ATOM 668 C C . THR A 1 82 ? -3.091 -5.444 12.487 1.00 98.19 82 THR A C 1
ATOM 670 O O . THR A 1 82 ? -4.098 -5.126 13.120 1.00 98.19 82 THR A O 1
ATOM 673 N N . LYS A 1 83 ? -2.939 -6.672 11.965 1.00 98.50 83 LYS A N 1
ATOM 674 C CA . LYS A 1 83 ? -3.973 -7.724 11.940 1.00 98.50 83 LYS A CA 1
ATOM 675 C C . LYS A 1 83 ? -5.271 -7.291 11.242 1.00 98.50 83 LYS A C 1
ATOM 677 O O . LYS A 1 83 ? -6.314 -7.915 11.436 1.00 98.50 83 LYS A O 1
ATOM 682 N N . LEU A 1 84 ? -5.214 -6.235 10.430 1.00 98.56 84 LEU A N 1
ATOM 683 C CA . LEU A 1 84 ? -6.339 -5.769 9.629 1.00 98.56 84 LEU A CA 1
ATOM 684 C C . LEU A 1 84 ? -6.486 -6.619 8.356 1.00 98.56 84 LEU A C 1
ATOM 686 O O . LEU A 1 84 ? -5.484 -7.081 7.803 1.00 98.56 84 LEU A O 1
ATOM 690 N N . PRO A 1 85 ? -7.718 -6.804 7.847 1.00 98.62 85 PRO A N 1
ATOM 691 C CA . PRO A 1 85 ? -7.929 -7.418 6.540 1.00 98.62 85 PRO A CA 1
ATOM 692 C C . PRO A 1 85 ? -7.305 -6.567 5.422 1.00 98.62 85 PRO A C 1
ATOM 694 O O . PRO A 1 85 ? -7.092 -5.363 5.579 1.00 98.62 85 PRO A O 1
ATOM 697 N N . MET A 1 86 ? -7.037 -7.185 4.270 1.00 98.75 86 MET A N 1
ATOM 698 C CA . MET A 1 86 ? -6.496 -6.489 3.099 1.00 98.75 86 MET A CA 1
ATOM 699 C C . MET A 1 86 ? -7.598 -6.088 2.112 1.00 98.75 86 MET A C 1
ATOM 701 O O . MET A 1 86 ? -8.529 -6.852 1.857 1.00 98.75 86 MET A O 1
ATOM 705 N N . PHE A 1 87 ? -7.451 -4.907 1.517 1.00 98.81 87 PHE A N 1
ATOM 706 C CA . PHE A 1 87 ? -8.227 -4.424 0.380 1.00 98.81 87 PHE A CA 1
ATOM 707 C C . PHE A 1 87 ? -7.333 -4.471 -0.869 1.00 98.81 87 PHE A C 1
ATOM 709 O O . PHE A 1 87 ? -6.447 -3.630 -1.046 1.00 98.81 87 PHE A O 1
ATOM 716 N N . LEU A 1 88 ? -7.516 -5.520 -1.677 1.00 98.69 88 LEU A N 1
ATOM 717 C CA . LEU A 1 88 ? -6.601 -5.904 -2.755 1.00 98.69 88 LEU A CA 1
ATOM 718 C C . LEU A 1 88 ? -7.051 -5.396 -4.131 1.00 98.69 88 LEU A C 1
ATOM 720 O O . LEU A 1 88 ? -8.226 -5.501 -4.481 1.00 98.69 88 LEU A O 1
ATOM 724 N N . HIS A 1 89 ? -6.082 -4.966 -4.942 1.00 98.62 89 HIS A N 1
ATOM 725 C CA . HIS A 1 89 ? -6.247 -4.629 -6.359 1.00 98.62 89 HIS A CA 1
ATOM 726 C C . HIS A 1 89 ? -5.598 -5.676 -7.264 1.00 98.62 89 HIS A C 1
ATOM 728 O O . HIS A 1 89 ? -4.480 -6.127 -7.020 1.00 98.62 89 HIS A O 1
ATOM 734 N N . CYS A 1 90 ? -6.280 -6.044 -8.345 1.00 97.94 90 CYS A N 1
ATOM 735 C CA . CYS A 1 90 ? -5.750 -6.968 -9.345 1.00 97.94 90 CYS A CA 1
ATOM 736 C C . CYS A 1 90 ? -6.264 -6.592 -10.738 1.00 97.94 90 CYS A C 1
ATOM 738 O O . CYS A 1 90 ? -7.480 -6.540 -10.980 1.00 97.94 90 CYS A O 1
ATOM 740 N N . ARG A 1 91 ? -5.337 -6.323 -11.660 1.00 96.56 91 ARG A N 1
ATOM 741 C CA . ARG A 1 91 ? -5.597 -6.074 -13.084 1.00 96.56 91 ARG A CA 1
ATOM 742 C C . ARG A 1 91 ? -4.473 -6.677 -13.923 1.00 96.56 91 ARG A C 1
ATOM 744 O O . ARG A 1 91 ? -3.324 -6.245 -13.819 1.00 96.56 91 ARG A O 1
ATOM 751 N N . ASN A 1 92 ? -4.832 -7.676 -14.737 1.00 91.38 92 ASN A N 1
ATOM 752 C CA . ASN A 1 92 ? -3.936 -8.361 -15.678 1.00 91.38 92 ASN A CA 1
ATOM 753 C C . ASN A 1 92 ? -2.607 -8.804 -15.031 1.00 91.38 92 ASN A C 1
ATOM 755 O O . ASN A 1 92 ? -1.535 -8.531 -15.556 1.00 91.38 92 ASN A O 1
ATOM 759 N N . SER A 1 93 ? -2.693 -9.390 -13.834 1.00 72.56 93 SER A N 1
ATOM 760 C CA . SER A 1 93 ? -1.591 -9.559 -12.873 1.00 72.56 93 SER A CA 1
ATOM 761 C C . SER A 1 93 ? -1.021 -10.972 -12.827 1.00 72.56 93 SER A C 1
ATOM 763 O O . SER A 1 93 ? -1.810 -11.923 -13.006 1.00 72.56 93 SER A O 1
#

Sequence (93 aa):
MSRFKFIDMFFSTVGCHPTRCGEFEKNNPDLYLKELLNLAENNKGKVVAIGECGLDFDRLQFCPKDTQLKYFEKQFELSEQTKLPMFLHCRNS

pLDDT: mean 94.62, std 11.0, range [46.41, 98.88]

Foldseek 3Di:
DDPPPPPPPAADAFEAALLGLVVCVVVPVVVVLVVSLCVCVVPVVHHQAHDPAEDAPVRCVRPNRVSNVVRSVVSVVSCVVNVHHHDYDDHPD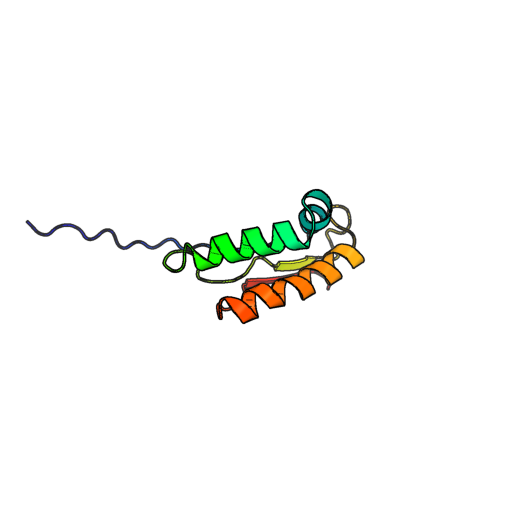

Organism: Pongo abelii (NCBI:txid9601)

Radius of gyration: 15.45 Å; chains: 1; bounding box: 47×26×42 Å